Protein AF-A0A920GKC9-F1 (afdb_monomer_lite)

Foldseek 3Di:
DDDDDDDDVDDWDKDWDAPPDPDPPDHFTEIETEDQDDDPPVVVVVVRVVVVGPYYHYDHDDDPDDD

Secondary structure (DSSP, 8-state):
-------------EEEEEET-SSTT-SEEEEEEEESSPPPHHHHHHHHHHHTSSEEEEEE---TT--

pLDDT: mean 83.91, std 17.16, range [40.62, 96.5]

Sequence (67 aa):
MSSPARGATARLPYYIVNAFTDSTFGGNPAAVMLLDEWLADAQLQALAAQHNLSETAFLVRAVRGRI

Radius of gyration: 15.09 Å; chains: 1; bounding box: 37×19×45 Å

Structure (mmCIF, N/CA/C/O backbone):
data_AF-A0A920GKC9-F1
#
_entry.id   AF-A0A920GKC9-F1
#
loop_
_atom_site.group_PDB
_atom_site.id
_atom_site.type_symbol
_atom_site.label_atom_id
_atom_site.label_alt_id
_atom_site.label_comp_id
_atom_site.label_asym_id
_atom_site.label_entity_id
_atom_site.label_seq_id
_atom_site.pdbx_PDB_ins_code
_atom_site.Cartn_x
_atom_site.Cartn_y
_atom_site.Cartn_z
_atom_site.occupancy
_atom_site.B_iso_or_equiv
_atom_site.auth_seq_id
_atom_site.auth_comp_id
_atom_site.auth_asym_id
_atom_site.auth_atom_id
_atom_site.pdbx_PDB_model_num
ATOM 1 N N . MET A 1 1 ? -16.694 9.106 29.308 1.00 41.84 1 MET A N 1
ATOM 2 C CA . MET A 1 1 ? -15.402 8.422 29.531 1.00 41.84 1 MET A CA 1
ATOM 3 C C . MET A 1 1 ? -15.489 7.069 28.842 1.00 41.84 1 MET A C 1
ATOM 5 O O . MET A 1 1 ? -16.027 6.137 29.422 1.00 41.84 1 MET A O 1
ATOM 9 N N . SER A 1 2 ? -15.114 7.011 27.560 1.00 41.88 2 SER A N 1
ATOM 10 C CA . SER A 1 2 ? -15.165 5.776 26.769 1.00 41.88 2 SER A CA 1
ATOM 11 C C . SER A 1 2 ? -13.838 5.034 26.929 1.00 41.88 2 SER A C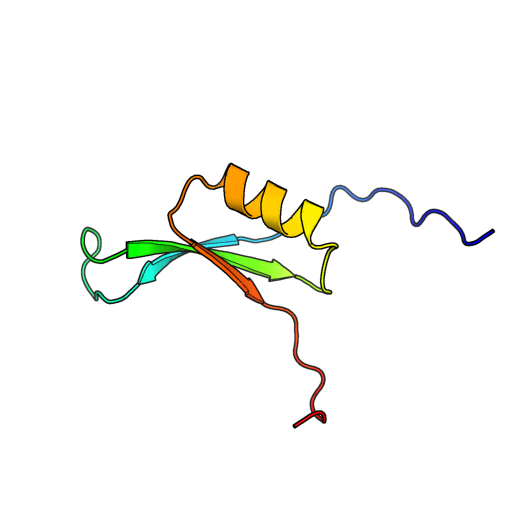 1
ATOM 13 O O . SER A 1 2 ? -12.777 5.648 26.886 1.00 41.88 2 SER A O 1
ATOM 15 N N . SER A 1 3 ? -13.943 3.742 27.212 1.00 40.62 3 SER A N 1
ATOM 16 C CA . SER A 1 3 ? -12.879 2.805 27.586 1.00 40.62 3 SER A CA 1
ATOM 17 C C . SER A 1 3 ? -11.657 2.826 26.645 1.00 40.62 3 SER A C 1
ATOM 19 O O . SER A 1 3 ? -11.855 2.881 25.430 1.00 40.62 3 SER A O 1
ATOM 21 N N . PRO A 1 4 ? -10.405 2.708 27.141 1.00 46.88 4 PRO A N 1
ATOM 22 C CA . PRO A 1 4 ? -9.258 2.460 26.280 1.00 46.88 4 PRO A CA 1
ATOM 23 C C . PRO A 1 4 ? -9.298 0.984 25.869 1.00 46.88 4 PRO A C 1
ATOM 25 O O . PRO A 1 4 ? -9.090 0.084 26.688 1.00 46.88 4 PRO A O 1
ATOM 28 N N . ALA A 1 5 ? -9.606 0.703 24.603 1.00 51.28 5 ALA A N 1
ATOM 29 C CA . ALA A 1 5 ? -9.418 -0.640 24.074 1.00 51.28 5 ALA A CA 1
ATOM 30 C C . ALA A 1 5 ? -7.927 -1.003 24.199 1.00 51.28 5 ALA A C 1
ATOM 32 O O . ALA A 1 5 ? -7.046 -0.280 23.739 1.00 51.28 5 ALA A O 1
ATOM 33 N N . ARG A 1 6 ? -7.670 -2.095 24.924 1.00 50.81 6 ARG A N 1
ATOM 34 C CA . ARG A 1 6 ? -6.352 -2.642 25.260 1.00 50.81 6 ARG A CA 1
ATOM 35 C C . ARG A 1 6 ? -5.429 -2.707 24.042 1.00 50.81 6 ARG A C 1
ATOM 37 O O . ARG A 1 6 ? -5.821 -3.204 22.991 1.00 50.81 6 ARG A O 1
ATOM 44 N N . GLY A 1 7 ? -4.181 -2.289 24.248 1.00 45.31 7 GLY A N 1
ATOM 45 C CA . GLY A 1 7 ? -3.089 -2.440 23.296 1.00 45.31 7 GLY A CA 1
ATOM 46 C C . GLY A 1 7 ? -2.796 -3.906 22.988 1.00 45.31 7 GLY A C 1
ATOM 47 O O . GLY A 1 7 ? -2.036 -4.563 23.694 1.00 45.31 7 GLY A O 1
ATOM 48 N N . ALA A 1 8 ? -3.376 -4.402 21.902 1.00 50.12 8 ALA A N 1
ATOM 49 C CA . ALA A 1 8 ? -2.729 -5.418 21.096 1.00 50.12 8 ALA A CA 1
ATOM 50 C C . ALA A 1 8 ? -1.778 -4.678 20.151 1.00 50.12 8 ALA A C 1
ATOM 52 O O . ALA A 1 8 ? -2.187 -3.733 19.479 1.00 50.12 8 ALA A O 1
ATOM 53 N N . THR A 1 9 ? -0.506 -5.069 20.103 1.00 56.12 9 THR A N 1
ATOM 54 C CA . THR A 1 9 ? 0.401 -4.632 19.038 1.00 56.12 9 THR A CA 1
ATOM 55 C C . THR A 1 9 ? -0.157 -5.177 17.724 1.00 56.12 9 THR A C 1
ATOM 57 O O . THR A 1 9 ? 0.104 -6.325 17.363 1.00 56.12 9 THR A O 1
ATOM 60 N N . ALA A 1 10 ? -1.018 -4.402 17.063 1.00 71.62 10 ALA A N 1
ATOM 61 C CA . ALA A 1 10 ? -1.668 -4.816 15.833 1.00 71.62 10 ALA A CA 1
ATOM 62 C C . ALA A 1 10 ? -0.586 -5.003 14.766 1.00 71.62 10 ALA A C 1
ATOM 64 O O . ALA A 1 10 ? 0.107 -4.060 14.382 1.00 71.62 10 ALA A O 1
ATOM 65 N N . ARG A 1 11 ? -0.394 -6.247 14.322 1.00 80.56 11 ARG A N 1
ATOM 66 C CA . ARG A 1 11 ? 0.441 -6.544 13.161 1.00 80.56 11 ARG A CA 1
ATOM 67 C C . ARG A 1 11 ? -0.366 -6.211 11.918 1.00 80.56 11 ARG A C 1
ATOM 69 O O . ARG A 1 11 ? -1.257 -6.969 11.552 1.00 80.56 11 ARG A O 1
ATOM 76 N N . LEU A 1 12 ? -0.043 -5.085 11.295 1.00 87.44 12 LEU A N 1
ATOM 77 C CA . LEU A 1 12 ? -0.649 -4.672 10.037 1.00 87.44 12 LEU A CA 1
ATOM 78 C C . LEU A 1 12 ? 0.127 -5.315 8.878 1.00 87.44 12 LEU A C 1
ATOM 80 O O . LEU A 1 12 ? 1.322 -5.038 8.732 1.00 87.44 12 LEU A O 1
ATOM 84 N N . PRO A 1 13 ? -0.492 -6.201 8.080 1.00 91.06 13 PRO A N 1
ATOM 85 C CA . PRO A 1 13 ? 0.158 -6.738 6.896 1.00 91.06 13 PRO A CA 1
ATOM 86 C C . PRO A 1 13 ? 0.344 -5.627 5.857 1.00 91.06 13 PRO A C 1
ATOM 88 O O . PRO A 1 13 ? -0.549 -4.806 5.629 1.00 91.06 13 PRO A O 1
ATOM 91 N N . TYR A 1 14 ? 1.502 -5.634 5.203 1.00 93.81 14 TYR A N 1
ATOM 92 C CA . TYR A 1 14 ? 1.788 -4.756 4.079 1.00 93.81 14 TYR A CA 1
ATOM 93 C C . TYR A 1 14 ? 2.541 -5.505 2.986 1.00 93.81 14 TYR A C 1
ATOM 95 O O . TYR A 1 14 ? 3.217 -6.506 3.238 1.00 93.81 14 TYR A O 1
ATOM 103 N N . TYR A 1 15 ? 2.420 -4.987 1.773 1.00 94.69 15 TYR A N 1
ATOM 104 C CA . TYR A 1 15 ? 3.087 -5.485 0.581 1.00 94.69 15 TYR A CA 1
ATOM 105 C C . TYR A 1 15 ? 3.784 -4.321 -0.114 1.00 94.69 15 TYR A C 1
ATOM 107 O O . TYR A 1 15 ? 3.292 -3.196 -0.076 1.00 94.69 15 TYR A O 1
ATOM 115 N N . ILE A 1 16 ? 4.912 -4.596 -0.764 1.00 93.75 16 ILE A N 1
ATOM 116 C CA . ILE A 1 16 ? 5.537 -3.660 -1.700 1.00 93.75 16 ILE A CA 1
ATOM 117 C C . ILE A 1 16 ? 5.250 -4.178 -3.102 1.00 93.75 16 ILE A C 1
ATOM 119 O O . ILE A 1 16 ? 5.518 -5.344 -3.398 1.00 93.75 16 ILE A O 1
ATOM 123 N N . VAL A 1 17 ? 4.690 -3.317 -3.946 1.00 92.62 17 VAL A N 1
ATOM 124 C CA . VAL A 1 17 ? 4.367 -3.624 -5.343 1.00 92.62 17 VAL A CA 1
ATOM 125 C C . VAL A 1 17 ? 5.051 -2.617 -6.258 1.00 92.62 17 VAL A C 1
ATOM 127 O O . VAL A 1 17 ? 5.098 -1.434 -5.935 1.00 92.62 17 VAL A O 1
ATOM 130 N N . ASN A 1 18 ? 5.552 -3.066 -7.408 1.00 94.25 18 ASN A N 1
ATOM 131 C CA . ASN A 1 18 ? 6.012 -2.161 -8.458 1.00 94.25 18 ASN A CA 1
ATOM 132 C C . ASN A 1 18 ? 4.832 -1.839 -9.376 1.00 94.25 18 ASN A C 1
ATOM 134 O O . ASN A 1 18 ? 4.377 -2.690 -10.139 1.00 94.25 18 ASN A O 1
ATOM 138 N N . ALA A 1 19 ? 4.312 -0.619 -9.285 1.00 92.81 19 ALA A N 1
ATOM 139 C CA . ALA A 1 19 ? 3.233 -0.156 -10.145 1.00 92.81 19 ALA A CA 1
ATOM 140 C C . ALA A 1 19 ? 3.740 0.140 -11.568 1.00 92.81 19 ALA A C 1
ATOM 142 O O . ALA A 1 19 ? 4.898 0.513 -11.765 1.00 92.81 19 ALA A O 1
ATOM 143 N N . PHE A 1 20 ? 2.838 0.029 -12.549 1.00 93.50 20 PHE A N 1
ATOM 144 C CA . PHE A 1 20 ? 3.071 0.368 -13.964 1.00 93.50 20 PHE A CA 1
ATOM 145 C C . PHE A 1 20 ? 4.144 -0.472 -14.673 1.00 93.50 20 PHE A C 1
ATOM 147 O O . PHE A 1 20 ? 4.742 -0.027 -15.652 1.00 93.50 20 PHE A O 1
ATOM 154 N N . THR A 1 21 ? 4.409 -1.687 -14.194 1.00 95.19 21 THR A N 1
ATOM 155 C CA . THR A 1 21 ? 5.363 -2.596 -1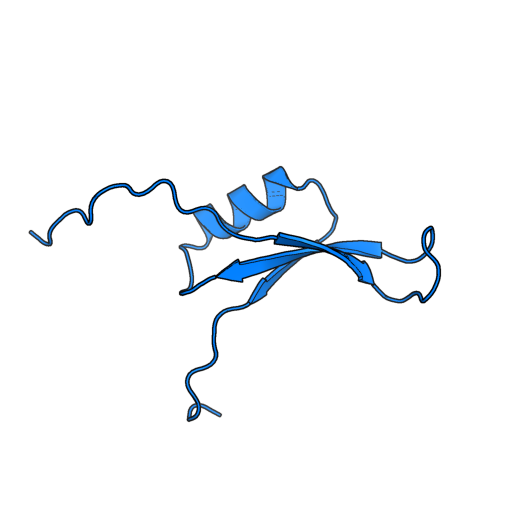4.829 1.00 95.19 21 THR A CA 1
ATOM 156 C C . THR A 1 21 ? 4.990 -4.057 -14.595 1.00 95.19 21 THR A C 1
ATOM 158 O O . THR A 1 21 ? 4.388 -4.383 -13.577 1.00 95.19 21 THR A O 1
ATOM 161 N N . ASP A 1 22 ? 5.445 -4.926 -15.497 1.00 93.25 22 ASP A N 1
ATOM 162 C CA . ASP A 1 22 ? 5.476 -6.383 -15.306 1.00 93.25 22 ASP A CA 1
ATOM 163 C C . ASP A 1 22 ? 6.904 -6.897 -15.008 1.00 93.25 22 ASP A C 1
ATOM 165 O O . ASP A 1 22 ? 7.134 -8.098 -14.877 1.00 93.25 22 ASP A O 1
ATOM 169 N N . SER A 1 23 ? 7.893 -5.996 -14.919 1.00 91.12 23 SER A N 1
ATOM 170 C CA . SER A 1 23 ? 9.295 -6.324 -14.636 1.00 91.12 23 SER A CA 1
ATOM 171 C C . SER A 1 23 ? 9.622 -6.186 -13.150 1.00 91.12 23 SER A C 1
ATOM 173 O O . SER A 1 23 ? 9.253 -5.204 -12.508 1.00 91.12 23 SER A O 1
ATOM 175 N N . THR A 1 24 ? 10.423 -7.110 -12.613 1.00 83.56 24 THR A N 1
ATOM 176 C CA . THR A 1 24 ? 10.851 -7.110 -11.203 1.00 83.56 24 THR A CA 1
ATOM 177 C C . THR A 1 24 ? 11.620 -5.848 -10.793 1.00 83.56 24 THR A C 1
ATOM 179 O O . THR A 1 24 ? 11.558 -5.456 -9.632 1.00 83.56 24 THR A O 1
ATOM 182 N N . PHE A 1 25 ? 12.328 -5.198 -11.724 1.00 87.19 25 PHE A N 1
ATOM 183 C CA . PHE A 1 25 ? 13.151 -4.006 -11.452 1.00 87.19 25 PHE A CA 1
ATOM 184 C C . PHE A 1 25 ? 12.626 -2.727 -12.123 1.00 87.19 25 PHE A C 1
ATOM 186 O O . PHE A 1 25 ? 13.336 -1.725 -12.167 1.00 87.19 25 PHE A O 1
ATOM 193 N N . GLY A 1 26 ? 11.423 -2.765 -12.701 1.00 91.06 26 GL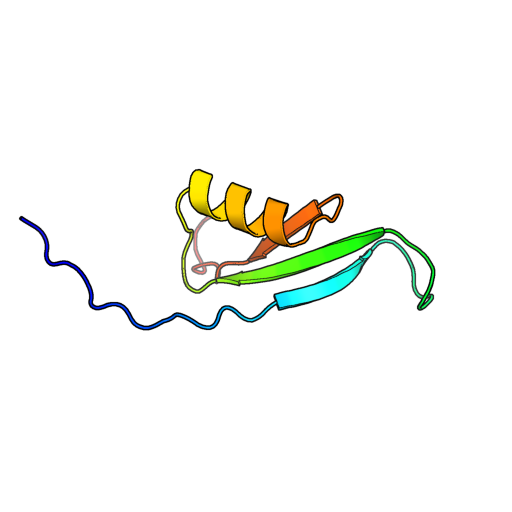Y A N 1
ATOM 194 C CA . GLY A 1 26 ? 10.805 -1.604 -13.340 1.00 91.06 26 GLY A CA 1
ATOM 195 C C . GLY A 1 26 ? 9.797 -0.894 -12.438 1.00 91.06 26 GLY A C 1
ATOM 196 O O . GLY A 1 26 ? 9.537 -1.311 -11.312 1.00 91.06 26 GLY A O 1
ATOM 197 N N . GLY A 1 27 ? 9.153 0.129 -12.998 1.00 93.56 27 GLY A N 1
ATOM 198 C CA . GLY A 1 27 ? 7.979 0.757 -12.396 1.00 93.56 27 GLY A CA 1
ATOM 199 C C . GLY A 1 27 ? 8.281 1.632 -11.181 1.00 93.56 27 GLY A C 1
ATOM 200 O O . GLY A 1 27 ? 9.399 2.111 -11.000 1.00 93.56 27 GLY A O 1
ATOM 201 N N . ASN A 1 28 ? 7.246 1.861 -10.375 1.00 94.12 28 ASN A N 1
ATOM 202 C CA . ASN A 1 28 ? 7.318 2.656 -9.151 1.00 94.12 28 ASN A CA 1
ATOM 203 C C . ASN A 1 28 ? 6.968 1.786 -7.931 1.00 94.12 28 ASN A C 1
ATOM 205 O O . ASN A 1 28 ? 5.824 1.325 -7.849 1.00 94.12 28 ASN A O 1
ATOM 209 N N . PRO A 1 29 ? 7.904 1.550 -6.997 1.00 94.19 29 PRO A N 1
ATOM 210 C CA . PRO A 1 29 ? 7.610 0.831 -5.767 1.00 94.19 29 P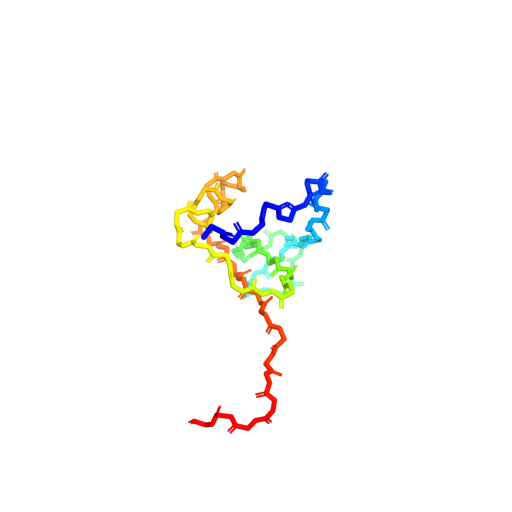RO A CA 1
ATOM 211 C C . PRO A 1 29 ? 6.626 1.615 -4.890 1.00 94.19 29 PRO A C 1
ATOM 213 O O . PRO A 1 29 ? 6.888 2.755 -4.512 1.00 94.19 29 PRO A O 1
ATOM 216 N N . ALA A 1 30 ? 5.523 0.979 -4.510 1.00 95.19 30 ALA A N 1
ATOM 217 C CA . ALA A 1 30 ? 4.522 1.530 -3.605 1.00 95.19 30 ALA A CA 1
ATOM 218 C C . ALA A 1 30 ? 4.189 0.530 -2.492 1.00 95.19 30 ALA A C 1
ATOM 220 O O . ALA A 1 30 ? 4.125 -0.683 -2.722 1.00 95.19 30 ALA A O 1
ATOM 221 N N . ALA A 1 31 ? 3.953 1.042 -1.283 1.00 96.50 31 ALA A N 1
ATOM 222 C CA . ALA A 1 31 ? 3.476 0.228 -0.171 1.00 96.50 31 ALA A CA 1
ATOM 223 C C . ALA A 1 31 ? 1.948 0.095 -0.228 1.00 96.50 31 ALA A C 1
ATOM 225 O O . ALA A 1 31 ? 1.239 1.063 -0.491 1.00 96.50 31 ALA A O 1
ATOM 226 N N . VAL A 1 32 ? 1.428 -1.098 0.046 1.00 96.38 32 VAL A N 1
ATOM 227 C 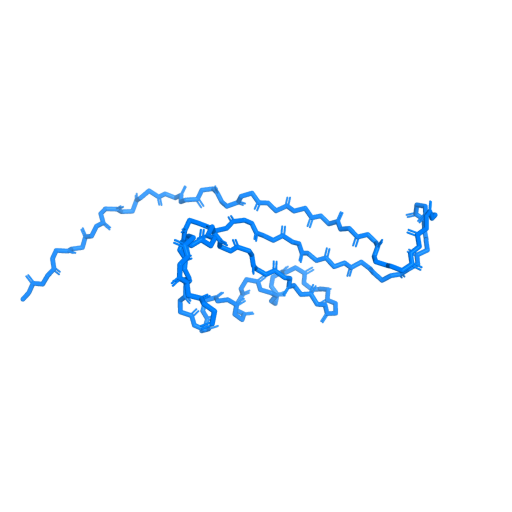CA . VAL A 1 32 ? -0.008 -1.380 0.134 1.00 96.38 32 VAL A CA 1
ATOM 228 C C . VAL A 1 32 ? -0.288 -2.020 1.485 1.00 96.38 32 VAL A C 1
ATOM 230 O O . VAL A 1 32 ? 0.210 -3.112 1.763 1.00 96.38 32 VAL A O 1
ATOM 233 N N . MET A 1 33 ? -1.077 -1.350 2.322 1.00 95.50 33 MET A N 1
ATOM 234 C CA . MET A 1 33 ? -1.425 -1.813 3.668 1.00 95.50 33 MET A CA 1
ATOM 235 C C . MET A 1 33 ? -2.906 -2.179 3.751 1.00 95.50 33 MET A C 1
ATOM 237 O O . MET A 1 33 ? -3.765 -1.424 3.290 1.00 95.50 33 MET A O 1
ATOM 241 N N . LEU A 1 34 ? -3.206 -3.328 4.362 1.00 93.12 34 LEU A N 1
ATOM 242 C CA . LEU A 1 34 ? -4.581 -3.765 4.611 1.00 93.12 34 LEU A CA 1
ATOM 243 C C . LEU A 1 34 ? -4.962 -3.421 6.052 1.00 93.12 34 LEU A C 1
ATOM 245 O O . LEU A 1 34 ? -4.320 -3.890 6.993 1.00 93.12 34 LEU A O 1
ATOM 249 N N . LEU A 1 35 ? -6.000 -2.606 6.208 1.00 92.75 35 LEU A N 1
ATOM 250 C CA . LEU A 1 35 ? -6.508 -2.142 7.492 1.00 92.75 35 LEU A CA 1
ATOM 251 C C . LEU A 1 35 ? -7.929 -2.672 7.718 1.00 92.75 35 LEU A C 1
ATOM 253 O O . LEU A 1 35 ? -8.732 -2.757 6.785 1.00 92.75 35 LEU A O 1
ATOM 257 N N . ASP A 1 36 ? -8.258 -2.991 8.968 1.00 88.94 36 ASP A N 1
ATOM 258 C CA . ASP A 1 36 ? -9.629 -3.352 9.346 1.00 88.94 36 ASP A CA 1
ATOM 259 C C . ASP A 1 36 ? -10.558 -2.125 9.299 1.00 88.94 36 ASP A C 1
ATOM 261 O O . ASP A 1 36 ? -11.706 -2.219 8.861 1.00 88.94 36 ASP A O 1
ATOM 265 N N . GLU A 1 37 ? -10.036 -0.961 9.691 1.00 90.50 37 GLU A N 1
ATOM 266 C CA . GLU A 1 37 ? -10.722 0.330 9.702 1.00 90.50 37 GLU A CA 1
ATOM 267 C C . GLU A 1 37 ? -9.755 1.479 9.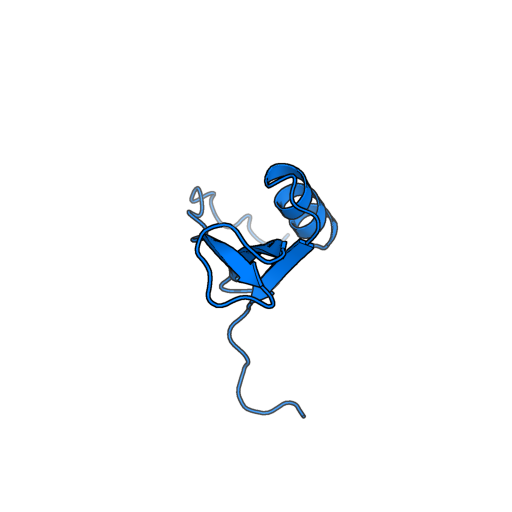385 1.00 90.50 37 GLU A C 1
ATOM 269 O O . GLU A 1 37 ? -8.533 1.320 9.431 1.00 90.50 37 GLU A O 1
ATOM 274 N N . TRP A 1 38 ? -10.299 2.650 9.051 1.00 92.81 38 TRP A N 1
ATOM 275 C CA . TRP A 1 38 ? -9.481 3.839 8.825 1.00 92.81 38 TRP A CA 1
ATOM 276 C C . TRP A 1 38 ? -8.830 4.302 10.129 1.00 92.81 38 TRP A C 1
ATOM 278 O O . TRP A 1 38 ? -9.508 4.517 11.133 1.00 92.81 38 TRP A O 1
ATOM 288 N N . LEU A 1 39 ? -7.513 4.499 10.090 1.00 92.19 39 LEU A N 1
ATOM 289 C CA . LEU A 1 39 ? -6.771 5.164 11.158 1.00 92.19 39 LEU A CA 1
ATOM 290 C C . LEU A 1 39 ? -6.884 6.685 11.008 1.00 92.19 39 LEU A C 1
ATOM 292 O O . LEU A 1 39 ? -7.284 7.185 9.958 1.00 92.19 39 LEU A O 1
ATOM 296 N N . ALA A 1 40 ? -6.491 7.430 12.041 1.00 95.00 40 ALA A N 1
ATOM 297 C CA . ALA A 1 40 ? -6.409 8.882 11.928 1.00 95.00 40 ALA A CA 1
ATOM 298 C C . ALA A 1 40 ? -5.358 9.296 10.883 1.00 95.00 40 ALA A C 1
ATOM 300 O O . ALA A 1 40 ? -4.295 8.678 10.795 1.00 95.00 40 ALA A O 1
ATOM 301 N N . ASP A 1 41 ? -5.602 10.392 10.163 1.00 95.94 41 ASP A N 1
ATOM 302 C CA . ASP A 1 41 ? -4.726 10.894 9.092 1.00 95.94 41 ASP A CA 1
ATOM 303 C C . ASP A 1 41 ? -3.259 11.017 9.520 1.00 95.94 41 ASP A C 1
ATOM 305 O O . ASP A 1 41 ? -2.354 10.615 8.795 1.00 95.94 41 ASP A O 1
ATOM 309 N N . ALA A 1 42 ? -3.004 11.503 10.739 1.00 95.88 42 ALA A N 1
ATOM 310 C CA . ALA A 1 42 ? -1.648 11.621 11.274 1.00 95.88 42 ALA A CA 1
ATOM 311 C C . ALA A 1 42 ? -0.944 10.258 11.421 1.00 95.88 42 ALA A C 1
ATOM 313 O O . ALA A 1 42 ? 0.266 10.160 11.219 1.00 95.88 42 ALA A O 1
ATOM 314 N N . GLN A 1 43 ? -1.690 9.199 11.750 1.00 94.75 43 GLN A N 1
ATOM 315 C CA . GLN A 1 43 ? -1.154 7.839 11.823 1.00 94.75 43 GLN A CA 1
ATOM 316 C C . GLN A 1 43 ? -0.883 7.288 10.423 1.00 94.75 43 GLN A C 1
ATOM 318 O O . GLN A 1 43 ? 0.177 6.707 10.206 1.00 94.75 43 GLN A O 1
ATOM 323 N N . LEU A 1 44 ? -1.795 7.509 9.470 1.00 95.25 44 LEU A N 1
ATOM 324 C CA . LEU A 1 44 ? -1.599 7.118 8.070 1.00 95.25 44 LEU A CA 1
ATOM 325 C C . LEU A 1 44 ? -0.363 7.805 7.475 1.00 95.25 44 LEU A C 1
ATOM 327 O O . LEU A 1 44 ? 0.481 7.144 6.872 1.00 95.25 44 LEU A O 1
ATOM 331 N N . GLN A 1 45 ? -0.197 9.104 7.725 1.00 96.19 45 GLN A N 1
ATOM 332 C CA . GLN A 1 45 ? 0.965 9.867 7.275 1.00 96.19 45 GLN A CA 1
ATOM 333 C C . GLN A 1 45 ? 2.268 9.349 7.900 1.00 96.19 45 GLN A C 1
ATOM 335 O O . GLN A 1 45 ? 3.277 9.216 7.208 1.00 96.19 45 GLN A O 1
ATOM 340 N N . ALA A 1 46 ? 2.256 9.036 9.199 1.00 95.06 46 ALA A N 1
ATOM 341 C CA . ALA A 1 46 ? 3.420 8.480 9.883 1.00 95.06 46 ALA A CA 1
ATOM 342 C C . ALA A 1 46 ? 3.798 7.091 9.341 1.00 95.06 46 ALA A C 1
ATOM 344 O O . ALA A 1 46 ? 4.980 6.822 9.139 1.00 95.06 46 ALA A O 1
ATOM 345 N N . LEU A 1 47 ? 2.812 6.232 9.062 1.00 93.44 47 LEU A N 1
ATOM 346 C CA . LEU A 1 47 ? 3.028 4.915 8.454 1.00 93.44 47 LEU A CA 1
ATOM 347 C C . LEU A 1 47 ? 3.595 5.035 7.033 1.00 93.44 47 LEU A C 1
ATOM 349 O O . LEU A 1 47 ? 4.584 4.381 6.713 1.00 93.44 47 LEU A O 1
ATOM 353 N N . ALA A 1 48 ? 3.032 5.916 6.203 1.00 94.31 48 ALA A N 1
ATOM 354 C CA . ALA A 1 48 ? 3.543 6.163 4.855 1.00 94.31 48 ALA A CA 1
ATOM 355 C C . ALA A 1 48 ? 5.003 6.658 4.882 1.00 94.31 48 ALA A C 1
ATOM 357 O O . ALA A 1 48 ? 5.848 6.163 4.135 1.00 94.31 48 ALA A O 1
ATOM 358 N N . ALA A 1 49 ? 5.330 7.570 5.805 1.00 94.31 49 ALA A N 1
ATOM 359 C CA . ALA A 1 49 ? 6.691 8.074 5.979 1.00 94.31 49 ALA A CA 1
ATOM 360 C C . ALA A 1 49 ? 7.688 6.986 6.419 1.00 94.31 49 ALA A C 1
ATOM 362 O O . ALA A 1 49 ? 8.849 7.028 6.016 1.00 94.31 49 ALA A O 1
ATOM 363 N N . GLN A 1 50 ? 7.255 5.991 7.204 1.00 91.88 50 GLN A N 1
ATOM 364 C CA . GLN A 1 50 ? 8.113 4.872 7.616 1.00 91.88 50 GLN A CA 1
ATOM 365 C C . GLN A 1 50 ? 8.553 3.992 6.443 1.00 91.88 50 GLN A C 1
ATOM 367 O O . GLN A 1 50 ? 9.649 3.434 6.487 1.00 91.88 50 GLN A O 1
ATOM 372 N N . HIS A 1 51 ? 7.730 3.866 5.399 1.00 89.75 51 HIS A N 1
ATOM 373 C CA . HIS A 1 51 ? 8.080 3.078 4.218 1.00 89.75 51 HIS A CA 1
ATOM 374 C C . HIS A 1 51 ? 9.092 3.782 3.306 1.00 89.75 51 HIS A C 1
ATOM 376 O O . HIS A 1 51 ? 9.802 3.100 2.569 1.00 89.75 51 HIS A O 1
ATOM 382 N N . ASN A 1 52 ? 9.196 5.115 3.380 1.00 91.00 52 ASN A N 1
ATOM 383 C CA . ASN A 1 52 ? 10.112 5.927 2.570 1.00 91.00 52 ASN A CA 1
ATOM 384 C C . ASN A 1 52 ? 10.012 5.634 1.055 1.00 91.00 52 ASN A C 1
ATOM 386 O O . ASN A 1 52 ? 11.015 5.585 0.343 1.00 91.00 52 ASN A O 1
ATOM 390 N N . LEU A 1 53 ? 8.785 5.407 0.581 1.00 90.75 53 LEU A N 1
ATOM 391 C CA . LEU A 1 53 ? 8.428 5.266 -0.830 1.00 90.75 53 LEU A CA 1
ATOM 392 C C . LEU A 1 53 ? 7.660 6.512 -1.284 1.00 90.75 53 LEU A C 1
ATOM 394 O O . LEU A 1 53 ? 7.133 7.250 -0.451 1.00 90.75 53 LEU A O 1
ATOM 398 N N . SER A 1 54 ? 7.572 6.727 -2.598 1.00 90.50 54 SER A N 1
ATOM 399 C CA . SER A 1 54 ? 6.821 7.846 -3.178 1.00 90.50 54 SER A CA 1
ATOM 400 C C . SER A 1 54 ? 5.345 7.828 -2.756 1.00 90.50 54 SER A C 1
ATOM 402 O O . SER A 1 54 ? 4.783 8.872 -2.429 1.00 90.50 54 SER A O 1
ATOM 404 N N . GLU A 1 55 ? 4.730 6.639 -2.687 1.00 91.94 55 GLU A N 1
ATOM 405 C CA . GLU A 1 55 ? 3.326 6.467 -2.313 1.00 91.94 55 GLU A CA 1
ATOM 406 C C . GLU A 1 55 ? 3.089 5.267 -1.381 1.00 91.94 55 GLU A C 1
ATOM 408 O O . GLU A 1 55 ? 3.789 4.249 -1.400 1.00 91.94 55 GLU A O 1
ATOM 413 N N . THR A 1 56 ? 2.032 5.380 -0.574 1.00 96.31 56 THR A N 1
ATOM 414 C CA . THR A 1 56 ? 1.461 4.290 0.227 1.00 96.31 56 THR A CA 1
ATOM 415 C C . THR A 1 56 ? -0.056 4.280 0.053 1.00 96.31 56 THR A C 1
ATOM 417 O O . THR A 1 56 ? -0.714 5.296 0.269 1.00 96.31 56 THR A O 1
ATOM 420 N N . ALA A 1 57 ? -0.616 3.135 -0.331 1.00 96.12 57 ALA A N 1
ATOM 421 C CA . ALA A 1 57 ? -2.050 2.914 -0.448 1.00 96.12 57 ALA A CA 1
ATOM 422 C C . ALA A 1 57 ? -2.580 2.159 0.777 1.00 96.12 57 ALA A C 1
ATOM 424 O O . ALA A 1 57 ? -2.051 1.116 1.166 1.00 96.12 57 ALA A O 1
ATOM 425 N N . PHE A 1 58 ? -3.671 2.659 1.348 1.00 95.50 58 PHE A N 1
ATOM 426 C CA . PHE A 1 58 ? -4.363 2.034 2.470 1.00 95.50 58 PHE A CA 1
ATOM 427 C C . PHE A 1 58 ? -5.706 1.492 1.993 1.00 95.50 58 PHE A C 1
ATOM 429 O O . PHE A 1 58 ? -6.512 2.227 1.420 1.00 95.50 58 PHE A O 1
ATOM 436 N N . LEU A 1 59 ? -5.942 0.200 2.209 1.00 94.25 59 LEU A N 1
ATOM 437 C CA . LEU A 1 59 ? -7.196 -0.455 1.857 1.00 94.25 59 LEU A CA 1
ATOM 438 C C . LEU A 1 59 ? -7.944 -0.808 3.134 1.00 94.25 59 LEU A C 1
ATOM 440 O O . LEU A 1 59 ? -7.419 -1.523 3.983 1.00 94.25 59 LEU A O 1
ATOM 444 N N . VAL A 1 60 ? -9.198 -0.376 3.213 1.00 92.44 60 VAL A N 1
ATOM 445 C CA . VAL A 1 60 ? -10.163 -0.871 4.197 1.00 92.44 60 VAL A CA 1
ATOM 446 C C . VAL A 1 60 ? -11.211 -1.717 3.496 1.00 92.44 60 VAL A C 1
ATOM 448 O O . VAL A 1 60 ? -11.542 -1.489 2.326 1.00 92.44 60 VAL A O 1
ATOM 451 N N . ARG A 1 61 ? -11.779 -2.694 4.205 1.00 89.00 61 ARG A N 1
ATOM 452 C CA . ARG A 1 61 ? -12.911 -3.453 3.671 1.00 89.00 61 ARG A CA 1
ATOM 453 C C . ARG A 1 61 ? -14.079 -2.500 3.411 1.00 89.00 61 ARG A C 1
ATOM 455 O O . ARG A 1 61 ? -14.673 -1.960 4.338 1.00 89.00 61 ARG A O 1
ATOM 462 N N . ALA A 1 62 ? -14.449 -2.348 2.142 1.00 83.50 62 ALA A N 1
ATOM 463 C CA . ALA A 1 62 ? -15.652 -1.617 1.780 1.00 83.50 62 ALA A CA 1
ATOM 464 C C . ALA A 1 62 ? -16.885 -2.324 2.363 1.00 83.50 62 ALA A C 1
ATOM 466 O O . ALA A 1 62 ? -17.103 -3.521 2.139 1.00 83.50 62 ALA A O 1
ATOM 467 N N . VAL A 1 63 ? -17.717 -1.579 3.087 1.00 78.12 63 VAL A N 1
ATOM 468 C CA . VAL A 1 63 ? -19.060 -2.041 3.437 1.00 78.12 63 VAL A CA 1
ATOM 469 C C . VAL A 1 63 ? -19.914 -1.891 2.182 1.00 78.12 63 VAL A C 1
ATOM 471 O O . VAL A 1 63 ? -20.083 -0.793 1.654 1.00 78.12 63 VAL A O 1
ATOM 474 N N . ARG A 1 64 ? -20.413 -3.010 1.659 1.00 61.50 64 ARG A N 1
ATOM 475 C CA . ARG A 1 64 ? -21.236 -3.046 0.445 1.00 61.50 64 ARG A CA 1
ATOM 476 C C . ARG A 1 64 ? -22.500 -2.199 0.681 1.00 61.50 64 ARG A C 1
ATOM 478 O O . ARG A 1 64 ? -23.340 -2.607 1.473 1.00 61.50 64 ARG A O 1
ATOM 485 N N . GLY A 1 65 ? -22.623 -1.034 0.028 1.00 60.16 65 GLY A N 1
ATOM 486 C CA . GLY A 1 65 ? -23.834 -0.195 0.115 1.00 60.16 65 GLY A CA 1
ATOM 487 C C . GLY A 1 65 ? -23.676 1.332 0.153 1.00 60.16 65 GLY A C 1
ATOM 488 O O . GLY A 1 65 ? -24.681 2.009 0.341 1.00 60.16 65 GLY A O 1
ATOM 489 N N . ARG A 1 66 ? -22.486 1.909 -0.035 1.00 55.91 66 ARG A N 1
ATOM 490 C CA . ARG A 1 66 ? -22.352 3.353 -0.296 1.00 55.91 66 ARG A CA 1
ATOM 491 C C . ARG A 1 66 ? -21.681 3.563 -1.647 1.00 55.91 66 ARG A C 1
ATOM 493 O O . ARG A 1 66 ? -20.491 3.296 -1.784 1.00 55.91 66 ARG A O 1
ATOM 500 N N . ILE A 1 67 ? -22.505 3.936 -2.623 1.00 55.09 67 ILE A N 1
ATOM 501 C CA . ILE A 1 67 ? -22.096 4.623 -3.853 1.00 55.09 67 ILE A CA 1
ATOM 502 C C . ILE A 1 67 ? -21.928 6.111 -3.562 1.00 55.09 67 ILE A C 1
ATOM 504 O O . ILE A 1 67 ? -22.651 6.604 -2.662 1.00 55.09 67 ILE A O 1
#